Protein AF-A0A2V6JTF8-F1 (afdb_monomer_lite)

Structure (mmCIF, N/CA/C/O backbone):
data_AF-A0A2V6JTF8-F1
#
_entry.id   AF-A0A2V6JTF8-F1
#
loop_
_atom_site.group_PDB
_atom_site.id
_atom_site.type_symbol
_atom_site.label_atom_id
_atom_site.label_alt_id
_atom_site.l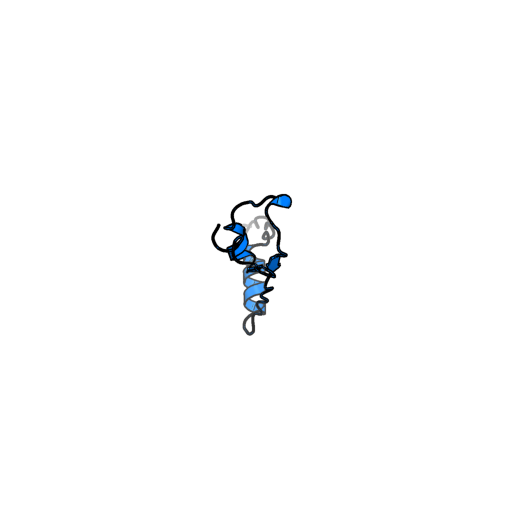abel_comp_id
_atom_site.label_asym_id
_atom_site.label_entity_id
_atom_site.label_seq_id
_atom_site.pdbx_PDB_ins_code
_atom_site.Cartn_x
_atom_site.Cartn_y
_atom_site.Cartn_z
_atom_site.occupancy
_atom_site.B_iso_or_equiv
_atom_site.auth_seq_id
_atom_site.auth_comp_id
_atom_site.auth_asym_id
_atom_site.auth_atom_id
_atom_site.pdbx_PDB_model_num
ATOM 1 N N . ASN A 1 1 ? -11.030 11.668 19.396 1.00 47.06 1 ASN A N 1
ATOM 2 C CA . ASN A 1 1 ? -12.085 11.453 20.420 1.00 47.06 1 ASN A CA 1
ATOM 3 C C . ASN A 1 1 ? -13.523 11.295 19.918 1.00 47.06 1 ASN A C 1
ATOM 5 O O . ASN A 1 1 ? -14.310 10.754 20.680 1.00 47.06 1 ASN A O 1
ATOM 9 N N . ARG A 1 2 ? -13.914 11.719 18.699 1.00 56.53 2 ARG A N 1
ATOM 10 C CA . ARG A 1 2 ? -15.311 11.561 18.222 1.00 56.53 2 ARG A CA 1
ATOM 11 C C . ARG A 1 2 ? -15.692 10.142 17.769 1.00 56.53 2 ARG A C 1
ATOM 13 O O . ARG A 1 2 ? -16.858 9.794 17.890 1.00 56.53 2 ARG A O 1
ATOM 20 N N . CYS A 1 3 ? -14.741 9.350 17.269 1.00 52.06 3 CYS A N 1
ATOM 21 C CA . CYS A 1 3 ? -15.017 8.000 16.760 1.00 52.06 3 CYS A CA 1
ATOM 22 C C . CYS A 1 3 ? -15.140 6.960 17.887 1.00 52.06 3 CYS A C 1
ATOM 24 O O . CYS A 1 3 ? -16.072 6.175 17.888 1.00 52.06 3 CYS A O 1
ATOM 26 N N . ILE A 1 4 ? -14.277 7.023 18.909 1.00 56.31 4 ILE A N 1
ATOM 27 C CA . ILE A 1 4 ? -14.253 6.052 20.026 1.00 56.31 4 ILE A CA 1
ATOM 28 C C . ILE A 1 4 ? -15.548 6.080 20.869 1.00 56.31 4 ILE A C 1
ATOM 30 O O . ILE A 1 4 ? -15.895 5.094 21.502 1.00 56.31 4 ILE A O 1
ATOM 34 N N . ARG A 1 5 ? -16.293 7.195 20.871 1.00 59.91 5 ARG A N 1
ATOM 35 C CA . ARG A 1 5 ? -17.489 7.393 21.716 1.00 59.91 5 ARG A CA 1
ATOM 36 C C . ARG A 1 5 ? -18.822 7.008 21.052 1.00 59.91 5 ARG A C 1
ATOM 38 O O . ARG A 1 5 ? -19.860 7.417 21.555 1.00 59.91 5 ARG A O 1
ATOM 45 N N . ARG A 1 6 ? -18.812 6.345 19.890 1.00 64.56 6 ARG A N 1
ATOM 46 C CA . ARG A 1 6 ? -20.009 6.146 19.046 1.00 64.56 6 ARG A CA 1
ATOM 47 C C . ARG A 1 6 ? -20.437 4.689 18.844 1.00 64.56 6 ARG A C 1
ATOM 49 O O . ARG A 1 6 ? -21.049 4.400 17.826 1.00 64.56 6 ARG A O 1
ATOM 56 N N . ASP A 1 7 ? -20.117 3.791 19.775 1.00 74.12 7 ASP A N 1
ATOM 57 C CA . ASP A 1 7 ? -20.481 2.364 19.678 1.00 74.12 7 ASP A CA 1
ATOM 58 C C . ASP A 1 7 ? -20.135 1.760 18.304 1.00 74.12 7 ASP A C 1
ATOM 60 O O . ASP A 1 7 ? -20.919 1.053 17.674 1.00 74.12 7 ASP A O 1
ATOM 64 N N . LEU A 1 8 ? -18.952 2.109 17.789 1.00 81.50 8 LEU A N 1
ATOM 65 C CA . LEU A 1 8 ? -18.483 1.608 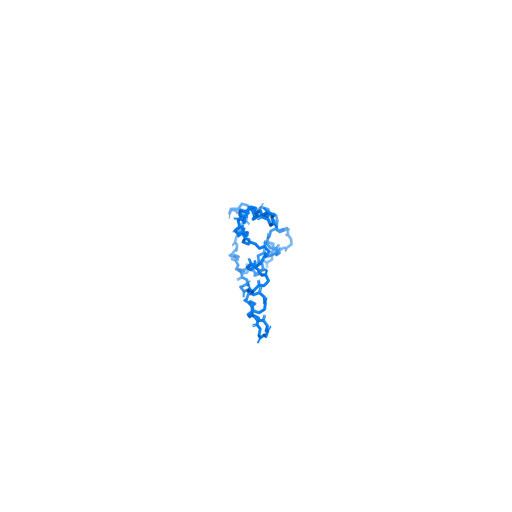16.503 1.00 81.50 8 LEU A CA 1
ATOM 66 C C . LEU A 1 8 ? -18.148 0.121 16.620 1.00 81.50 8 LEU A C 1
ATOM 68 O O . LEU A 1 8 ? -17.534 -0.299 17.594 1.00 81.50 8 LEU A O 1
ATOM 72 N N . ALA A 1 9 ? -18.476 -0.659 15.592 1.00 87.56 9 ALA A N 1
ATOM 73 C CA . ALA A 1 9 ? -18.076 -2.064 15.526 1.00 87.56 9 ALA A CA 1
ATOM 74 C C . ALA A 1 9 ? -16.611 -2.237 15.084 1.00 87.56 9 ALA A C 1
ATOM 76 O O . ALA A 1 9 ? -15.957 -3.199 15.471 1.00 87.56 9 ALA A O 1
ATOM 77 N N . MET A 1 10 ? -16.098 -1.317 14.259 1.00 89.75 10 MET A N 1
ATOM 78 C CA . MET A 1 10 ? -14.749 -1.370 13.689 1.00 89.75 10 MET A CA 1
ATOM 79 C C . MET A 1 10 ? -14.326 -0.007 13.127 1.00 89.75 10 MET A C 1
ATOM 81 O O . MET A 1 10 ? -15.162 0.861 12.861 1.00 89.75 10 MET A O 1
ATOM 85 N N . ILE A 1 11 ? -13.026 0.156 12.891 1.00 89.44 11 ILE A N 1
ATOM 86 C CA . ILE A 1 11 ? -12.449 1.254 12.110 1.00 89.44 11 ILE A CA 1
ATOM 87 C C . ILE A 1 11 ? -11.909 0.665 10.808 1.00 89.44 11 ILE A C 1
ATOM 89 O O . ILE A 1 11 ? -11.127 -0.279 10.835 1.00 89.44 11 ILE A O 1
ATOM 93 N N . VAL A 1 12 ? -12.288 1.240 9.670 1.00 93.00 12 VAL A N 1
ATOM 94 C CA . VAL A 1 12 ? -11.691 0.918 8.367 1.00 93.00 12 VAL A CA 1
ATOM 95 C C . VAL A 1 12 ? -10.919 2.139 7.889 1.00 93.00 12 VAL A C 1
ATOM 97 O O . VAL A 1 12 ? -11.451 3.248 7.884 1.00 93.00 12 VAL A O 1
ATOM 100 N N . THR A 1 13 ? -9.654 1.952 7.524 1.00 92.75 13 THR A N 1
ATOM 101 C CA . THR A 1 13 ? -8.760 3.037 7.101 1.00 92.75 13 THR A CA 1
ATOM 102 C C . THR A 1 13 ? -7.796 2.566 6.013 1.00 92.75 13 THR A C 1
ATOM 104 O O . THR A 1 13 ? -7.729 1.385 5.688 1.00 92.75 13 THR A O 1
ATOM 107 N N . THR A 1 14 ? -7.023 3.487 5.447 1.00 94.94 14 THR A N 1
ATOM 108 C CA . THR A 1 14 ? -5.813 3.170 4.676 1.00 94.94 14 THR A CA 1
ATOM 109 C C . THR A 1 14 ? -4.584 3.237 5.583 1.00 94.94 14 THR A C 1
ATOM 111 O O . THR A 1 14 ? -4.618 3.901 6.625 1.00 94.94 14 THR A O 1
ATOM 114 N N . GLU A 1 15 ? -3.482 2.603 5.179 1.00 93.56 15 GLU A N 1
ATOM 115 C CA . GLU A 1 15 ? -2.186 2.743 5.866 1.00 93.56 15 GLU A CA 1
ATOM 116 C C . GLU A 1 15 ? -1.692 4.199 5.849 1.00 93.56 15 GLU A C 1
ATOM 118 O O . GLU A 1 15 ? -1.171 4.710 6.837 1.00 93.56 15 GLU A O 1
ATOM 123 N N . LYS A 1 16 ? -1.932 4.922 4.748 1.00 93.50 16 LYS A N 1
ATOM 124 C CA . LYS A 1 16 ? -1.574 6.343 4.622 1.00 93.50 16 LYS A CA 1
ATOM 125 C C . LYS A 1 16 ? -2.270 7.214 5.667 1.00 93.50 16 LYS A C 1
ATOM 127 O O . LYS A 1 16 ? -1.673 8.157 6.177 1.00 93.50 16 LYS A O 1
ATOM 132 N N . ASP A 1 17 ? -3.550 6.983 5.930 1.00 92.19 17 ASP A N 1
ATOM 133 C CA . ASP A 1 17 ? -4.282 7.793 6.908 1.00 92.19 17 ASP A CA 1
ATOM 134 C C . ASP A 1 17 ? -4.047 7.317 8.346 1.00 92.19 17 ASP A C 1
ATOM 136 O O . ASP A 1 17 ? -4.112 8.130 9.271 1.00 92.19 17 ASP A O 1
ATOM 140 N N . SER A 1 18 ? -3.681 6.047 8.552 1.00 91.44 18 SER A N 1
ATOM 141 C CA . SER A 1 18 ? -3.412 5.517 9.890 1.00 91.44 18 SER A CA 1
ATOM 142 C C . SER A 1 18 ? -2.144 6.069 10.531 1.00 91.44 18 SER A C 1
ATOM 144 O O . SER A 1 18 ? -2.141 6.279 11.740 1.00 91.44 18 SER A O 1
ATOM 146 N N . VAL A 1 19 ? -1.105 6.414 9.757 1.00 91.88 19 VAL A N 1
ATOM 147 C CA . VAL A 1 19 ? 0.105 7.050 10.323 1.00 91.88 19 VAL A CA 1
ATOM 148 C C . VAL A 1 19 ? -0.176 8.421 10.950 1.00 91.88 19 VAL A C 1
ATOM 150 O O . VAL A 1 19 ? 0.645 8.937 11.705 1.00 91.88 19 VAL A O 1
ATOM 153 N N . ARG A 1 20 ? -1.334 9.023 10.642 1.00 91.00 20 ARG A N 1
ATOM 154 C CA . ARG A 1 20 ? -1.805 10.284 11.233 1.00 91.00 20 ARG A CA 1
ATOM 155 C C . ARG A 1 20 ? -2.738 10.072 12.426 1.00 91.00 20 ARG A C 1
ATOM 157 O O . ARG A 1 20 ? -3.132 11.051 13.060 1.00 91.00 20 ARG A O 1
ATOM 164 N N . MET A 1 21 ? -3.132 8.832 12.722 1.00 87.31 21 MET A N 1
ATOM 165 C CA . MET A 1 21 ? -3.936 8.540 13.901 1.00 87.31 21 MET A CA 1
ATOM 166 C C . MET A 1 21 ? -3.113 8.799 15.168 1.00 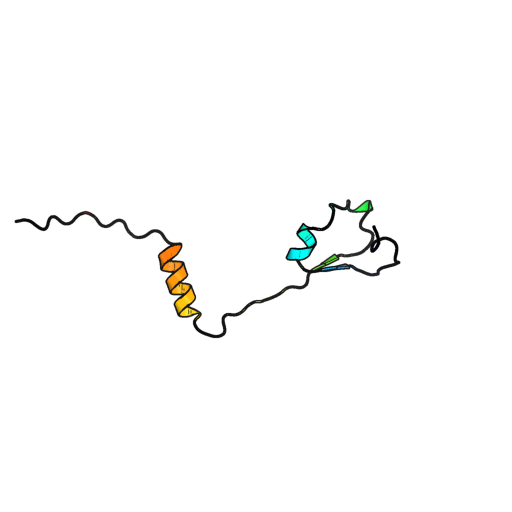87.31 21 MET A C 1
ATOM 168 O O . MET A 1 21 ? -1.903 8.559 15.185 1.00 87.31 21 MET A O 1
ATOM 172 N N . PRO A 1 22 ? -3.745 9.292 16.247 1.00 85.50 22 PRO A N 1
ATOM 173 C CA . PRO A 1 22 ? -3.076 9.362 17.535 1.00 85.50 22 PRO A CA 1
ATOM 174 C C . PRO A 1 22 ? -2.605 7.963 17.937 1.00 85.50 22 PRO A C 1
ATOM 176 O O . PRO A 1 22 ? -3.281 6.973 17.654 1.00 85.50 22 PRO A O 1
ATOM 179 N N . ARG A 1 23 ? -1.461 7.882 18.622 1.00 80.75 23 ARG A N 1
ATOM 180 C CA . ARG A 1 23 ? -1.039 6.628 19.248 1.00 80.75 23 ARG A CA 1
ATOM 181 C C . ARG A 1 23 ? -2.043 6.306 20.348 1.00 80.75 23 ARG A C 1
ATOM 183 O O . ARG A 1 23 ? -2.097 7.017 21.345 1.00 80.75 23 ARG A O 1
ATOM 190 N N . LEU A 1 24 ? -2.858 5.289 20.117 1.00 76.75 24 LEU A N 1
ATOM 191 C CA . LEU A 1 24 ? -3.801 4.762 21.093 1.00 76.75 24 LEU A CA 1
ATOM 192 C C . LEU A 1 24 ? -3.160 3.530 21.720 1.00 76.75 24 LEU A C 1
ATOM 194 O O . LEU A 1 24 ? -2.620 2.685 21.004 1.00 76.75 24 LEU A O 1
ATOM 198 N N . SER A 1 25 ? -3.196 3.436 23.044 1.00 76.25 25 SER A N 1
ATOM 199 C CA . SER A 1 25 ? -2.857 2.188 23.723 1.00 76.25 25 SER A CA 1
ATOM 200 C C . SER A 1 25 ? -3.895 1.110 23.391 1.00 76.25 25 SER A C 1
ATOM 202 O O . SER A 1 25 ? -5.052 1.416 23.091 1.00 76.25 25 SER A O 1
ATOM 204 N N . GLU A 1 26 ? -3.510 -0.164 23.479 1.00 70.31 26 GLU A N 1
ATOM 205 C CA . GLU A 1 26 ? -4.438 -1.287 23.269 1.00 70.31 26 GLU A CA 1
ATOM 206 C C . GLU A 1 26 ? -5.651 -1.218 24.212 1.00 70.31 26 GLU A C 1
ATOM 208 O O . GLU A 1 26 ? -6.762 -1.556 23.822 1.00 70.31 26 GLU A O 1
ATOM 213 N N . ALA A 1 27 ? -5.470 -0.683 25.425 1.00 71.19 27 ALA A N 1
ATOM 214 C CA . ALA A 1 27 ? -6.553 -0.465 26.385 1.00 71.19 27 ALA A CA 1
ATOM 215 C C . ALA A 1 27 ? -7.559 0.624 25.948 1.00 71.19 27 ALA A C 1
ATOM 217 O O . ALA A 1 27 ? -8.732 0.587 26.332 1.00 71.19 27 ALA A O 1
ATOM 218 N N . GLU A 1 28 ? -7.121 1.602 25.151 1.00 74.38 28 GLU A N 1
ATOM 219 C CA . GLU A 1 28 ? -7.974 2.665 24.603 1.00 74.38 28 GLU A CA 1
ATOM 220 C C . GLU A 1 28 ? -8.675 2.237 23.308 1.00 74.38 28 GLU A C 1
ATOM 222 O O . GLU A 1 28 ? -9.760 2.739 22.987 1.00 74.38 28 GLU A O 1
ATOM 227 N N . LEU A 1 29 ? -8.075 1.305 22.566 1.00 79.00 29 LEU A N 1
ATOM 228 C CA . LEU A 1 29 ? -8.602 0.802 21.309 1.00 79.00 29 LEU A CA 1
ATOM 229 C C . LEU A 1 29 ? -9.573 -0.364 21.545 1.00 79.00 29 LEU A C 1
ATOM 231 O O . LEU A 1 29 ? -9.220 -1.534 21.491 1.00 79.00 29 LEU A O 1
ATOM 235 N N . LYS A 1 30 ? -10.844 -0.028 21.764 1.00 81.94 30 LYS A N 1
ATOM 236 C CA . LYS A 1 30 ? -11.906 -1.012 22.048 1.00 81.94 30 LYS A CA 1
ATOM 237 C C . LYS A 1 30 ? -12.510 -1.689 20.812 1.00 81.94 30 LYS A C 1
ATOM 239 O O . LYS A 1 30 ? -13.440 -2.475 20.951 1.00 81.94 30 LYS A O 1
ATOM 244 N N . VAL A 1 31 ? -12.042 -1.342 19.613 1.00 85.88 31 VAL A N 1
ATOM 245 C CA . VAL A 1 31 ? -12.617 -1.792 18.337 1.00 85.88 31 VAL A CA 1
ATOM 246 C C . VAL A 1 31 ? -11.503 -2.214 17.379 1.00 85.88 31 VAL A C 1
ATOM 248 O O . VAL A 1 31 ? -10.453 -1.568 17.363 1.00 85.88 31 VAL A O 1
ATOM 251 N N . PRO A 1 32 ? -11.702 -3.259 16.558 1.00 89.12 32 PRO A N 1
ATOM 252 C CA . PRO A 1 32 ? -10.707 -3.680 15.580 1.00 89.12 32 PRO A CA 1
ATOM 253 C C . PRO A 1 32 ? -10.484 -2.609 14.502 1.00 89.12 32 PRO A C 1
ATOM 255 O O . PRO A 1 32 ? -11.419 -1.916 14.086 1.00 89.12 32 PRO A O 1
ATOM 258 N N . ILE A 1 33 ? -9.241 -2.500 14.024 1.00 89.31 33 ILE A N 1
ATOM 259 C CA . ILE A 1 33 ? -8.860 -1.657 12.883 1.00 89.31 33 ILE A CA 1
ATOM 260 C C . ILE A 1 33 ? -8.545 -2.562 11.694 1.00 89.31 33 ILE A C 1
ATOM 262 O O . ILE A 1 33 ? -7.739 -3.482 11.807 1.00 89.31 33 ILE A O 1
ATOM 266 N N . TYR A 1 34 ? -9.138 -2.257 10.546 1.00 93.75 34 TYR A N 1
ATOM 267 C CA . TYR A 1 34 ? -8.872 -2.922 9.279 1.00 93.75 34 TYR A CA 1
ATOM 268 C C . TYR A 1 34 ? -8.286 -1.942 8.269 1.00 93.75 34 TYR A C 1
ATOM 270 O O . TYR A 1 34 ? -8.664 -0.766 8.220 1.00 93.75 34 TYR A O 1
ATOM 278 N N . PHE A 1 35 ? -7.383 -2.457 7.439 1.00 95.25 35 PHE A N 1
ATOM 279 C CA . PHE A 1 35 ? -6.711 -1.694 6.400 1.00 95.25 35 PHE A CA 1
ATOM 280 C C . PHE A 1 35 ? -7.228 -2.085 5.023 1.00 95.25 35 PHE A C 1
ATOM 282 O O . PHE A 1 35 ? -7.279 -3.264 4.674 1.00 95.25 35 PHE A O 1
ATOM 289 N N . LEU A 1 36 ? -7.584 -1.081 4.229 1.00 95.81 36 LEU A N 1
ATOM 290 C CA . LEU A 1 36 ? -7.854 -1.266 2.812 1.00 95.81 36 LEU A CA 1
ATOM 291 C C . LEU A 1 36 ? -6.528 -1.458 2.078 1.00 95.81 36 LEU A C 1
ATOM 293 O O . LEU A 1 36 ? -5.701 -0.544 2.032 1.00 95.81 36 LEU A O 1
ATOM 297 N N . ARG A 1 37 ? -6.342 -2.644 1.495 1.00 94.25 37 ARG A N 1
ATOM 298 C CA . ARG A 1 37 ? -5.210 -2.941 0.619 1.00 94.25 37 ARG A CA 1
ATOM 299 C C . ARG A 1 37 ? -5.505 -2.409 -0.778 1.00 94.25 37 ARG A C 1
ATOM 301 O O . ARG A 1 37 ? -6.475 -2.821 -1.405 1.00 94.25 37 ARG A O 1
ATOM 308 N N . VAL A 1 38 ? -4.659 -1.497 -1.243 1.00 91.44 38 VAL A N 1
ATOM 309 C CA . VAL A 1 38 ? -4.711 -0.960 -2.605 1.00 91.44 38 VAL A CA 1
ATOM 310 C C . VAL A 1 38 ? -3.571 -1.583 -3.395 1.00 91.44 38 VAL A C 1
ATOM 312 O O . VAL A 1 38 ? -2.413 -1.470 -3.001 1.00 91.44 38 VAL A O 1
ATOM 315 N N . GLU A 1 39 ? -3.904 -2.243 -4.498 1.00 93.25 39 GLU A N 1
ATOM 316 C CA . GLU A 1 39 ? -2.930 -2.722 -5.477 1.00 93.25 39 GLU A CA 1
ATOM 317 C C . GLU A 1 39 ? -2.887 -1.756 -6.660 1.00 93.25 39 GLU A C 1
ATOM 319 O O . GLU A 1 39 ? -3.916 -1.224 -7.079 1.00 93.25 39 GLU A O 1
ATOM 324 N N . ILE A 1 40 ? -1.687 -1.508 -7.178 1.00 92.06 40 ILE A N 1
ATOM 325 C CA . ILE A 1 40 ? -1.472 -0.665 -8.353 1.00 92.06 40 ILE A CA 1
ATOM 326 C C . ILE A 1 40 ? -0.730 -1.509 -9.378 1.00 92.06 40 ILE A C 1
ATOM 328 O O . ILE A 1 40 ? 0.335 -2.048 -9.082 1.00 92.06 40 ILE A O 1
ATOM 332 N N . GLU A 1 41 ? -1.284 -1.583 -10.583 1.00 95.00 41 GLU A N 1
ATOM 333 C CA . GLU A 1 41 ? -0.688 -2.284 -11.713 1.00 95.00 41 GLU A CA 1
ATOM 334 C C . GLU A 1 41 ? -0.419 -1.306 -12.861 1.00 95.00 41 GLU A C 1
ATOM 336 O O . GLU A 1 41 ? -1.251 -0.458 -13.196 1.00 95.00 41 GLU A O 1
ATOM 341 N N . ILE A 1 42 ? 0.765 -1.416 -13.469 1.00 96.25 42 ILE A N 1
ATOM 342 C CA . ILE A 1 42 ? 1.130 -0.632 -14.650 1.00 96.25 42 ILE A CA 1
ATOM 343 C C . ILE A 1 42 ? 0.573 -1.349 -15.880 1.00 96.25 42 ILE A C 1
ATOM 345 O O . ILE A 1 42 ? 1.185 -2.282 -16.390 1.00 96.25 42 ILE A O 1
ATOM 349 N N . LEU A 1 43 ? -0.572 -0.881 -16.380 1.00 96.19 43 LEU A N 1
ATOM 350 C CA . LEU A 1 43 ? -1.260 -1.507 -17.519 1.00 96.19 43 LEU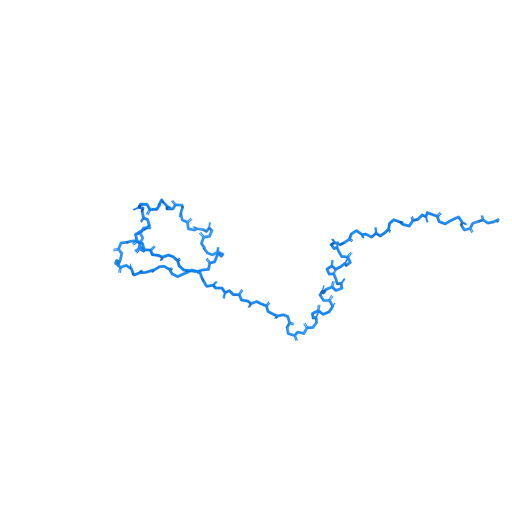 A CA 1
ATOM 351 C C . LEU A 1 43 ? -0.514 -1.354 -18.856 1.00 96.19 43 LEU A C 1
ATOM 353 O O . LEU A 1 43 ? -0.747 -2.116 -19.789 1.00 96.19 43 LEU A O 1
ATOM 357 N N . SER A 1 44 ? 0.359 -0.351 -18.979 1.00 97.38 44 SER A N 1
ATOM 358 C CA . SER A 1 44 ? 1.160 -0.111 -20.183 1.00 97.38 44 SER A CA 1
ATOM 359 C C . SER A 1 44 ? 2.478 0.578 -19.841 1.00 97.38 44 SER A C 1
ATOM 361 O O . SER A 1 44 ? 2.535 1.420 -18.946 1.00 97.38 44 SER A O 1
ATOM 363 N N . GLY A 1 45 ? 3.546 0.220 -20.558 1.00 96.56 45 GLY A N 1
ATOM 364 C CA . GLY A 1 45 ? 4.881 0.793 -20.356 1.00 96.56 45 GLY A CA 1
ATOM 365 C C . GLY A 1 45 ? 5.670 0.200 -19.183 1.00 96.56 45 GLY A C 1
ATOM 366 O O . GLY A 1 45 ? 6.700 0.762 -18.812 1.00 96.56 45 GLY A O 1
ATOM 367 N N . HIS A 1 46 ? 5.239 -0.935 -18.621 1.00 97.12 46 HIS A N 1
ATOM 368 C CA . HIS A 1 46 ? 5.925 -1.596 -17.504 1.00 97.12 46 HIS A CA 1
ATOM 369 C C . HIS A 1 46 ? 7.405 -1.897 -17.809 1.00 97.12 46 HIS A C 1
ATOM 371 O O . HIS A 1 46 ? 8.279 -1.572 -17.013 1.00 97.12 46 HIS A O 1
ATOM 377 N N . GLU A 1 47 ? 7.724 -2.397 -19.006 1.00 97.00 47 GLU A N 1
ATOM 378 C CA . GLU A 1 47 ? 9.117 -2.659 -19.406 1.00 97.00 47 GLU A CA 1
ATOM 379 C C . GLU A 1 47 ? 9.980 -1.390 -19.440 1.00 97.00 47 GLU A C 1
ATOM 381 O O . GLU A 1 47 ? 11.155 -1.398 -19.065 1.00 97.00 47 GLU A O 1
ATOM 386 N N . SER A 1 48 ? 9.392 -0.271 -19.875 1.00 97.31 48 SER A N 1
ATOM 387 C CA . SER A 1 48 ? 10.084 1.020 -19.907 1.00 97.31 48 SER A CA 1
ATOM 388 C C . SER A 1 48 ? 10.340 1.542 -18.495 1.00 97.31 48 SER A C 1
ATOM 390 O O . SER A 1 48 ? 11.429 2.048 -18.218 1.00 97.31 48 SER A O 1
ATOM 392 N N . TRP A 1 49 ? 9.371 1.370 -17.590 1.00 95.88 49 TRP A N 1
ATOM 393 C CA . TRP A 1 49 ? 9.542 1.649 -16.167 1.00 95.88 49 TRP A CA 1
ATOM 394 C C . TRP A 1 49 ? 10.701 0.836 -15.573 1.00 95.88 49 TRP A C 1
ATOM 396 O O . TRP A 1 49 ? 11.629 1.422 -15.013 1.00 95.88 49 TRP A O 1
ATOM 406 N N . GLU A 1 50 ? 10.720 -0.482 -15.784 1.00 95.38 50 GLU A N 1
ATOM 407 C CA . GLU A 1 50 ? 11.787 -1.365 -15.293 1.00 95.38 50 GLU A CA 1
ATOM 408 C C . GLU A 1 50 ? 13.169 -0.978 -15.839 1.00 95.38 50 GLU A C 1
ATOM 410 O O . GLU A 1 50 ? 14.161 -0.928 -15.103 1.00 95.38 50 GLU A O 1
ATOM 415 N N . HIS A 1 51 ? 13.256 -0.627 -17.125 1.00 95.44 51 HIS A N 1
ATOM 416 C CA . HIS A 1 51 ? 14.508 -0.172 -17.722 1.00 95.44 51 HIS A CA 1
ATOM 417 C C . HIS A 1 51 ? 15.007 1.141 -17.097 1.00 95.44 51 HIS A C 1
ATOM 419 O O . HIS A 1 51 ? 16.204 1.274 -16.813 1.00 95.44 51 HIS A O 1
ATOM 425 N N . CYS A 1 52 ? 14.106 2.094 -16.841 1.00 95.44 52 CYS A N 1
ATOM 426 C CA . CYS A 1 52 ? 14.427 3.337 -16.139 1.00 95.44 52 CYS A CA 1
ATOM 427 C C . CYS A 1 52 ? 14.923 3.063 -14.714 1.00 95.44 52 CYS A C 1
ATOM 429 O O . CYS A 1 52 ? 15.993 3.553 -14.340 1.00 95.44 52 CYS A O 1
ATOM 431 N N . VAL A 1 53 ? 14.216 2.221 -13.953 1.00 95.19 53 VAL A N 1
ATOM 432 C CA . VAL A 1 53 ? 14.619 1.818 -12.596 1.00 95.19 53 VAL A CA 1
ATOM 433 C C . VAL A 1 53 ? 16.008 1.179 -12.610 1.00 95.19 53 VAL A C 1
ATOM 435 O O . VAL A 1 53 ? 16.871 1.562 -11.817 1.00 95.19 53 VAL A O 1
ATOM 438 N N . LYS A 1 54 ? 16.281 0.267 -13.552 1.00 93.38 54 LYS A N 1
ATOM 439 C CA . LYS A 1 54 ? 17.592 -0.384 -13.689 1.00 93.38 54 LYS A CA 1
ATOM 440 C C . LYS A 1 54 ? 18.716 0.615 -13.965 1.00 93.38 54 LYS A C 1
ATOM 442 O O . LYS A 1 54 ? 19.811 0.442 -13.442 1.00 93.38 54 LYS A O 1
ATOM 447 N N . ARG A 1 55 ? 18.473 1.653 -14.768 1.00 91.88 55 ARG A N 1
ATOM 448 C CA . ARG A 1 55 ? 19.487 2.674 -15.087 1.00 91.88 55 ARG A CA 1
ATOM 449 C C . ARG A 1 55 ? 19.792 3.611 -13.921 1.00 91.88 55 ARG A C 1
ATOM 451 O O . AR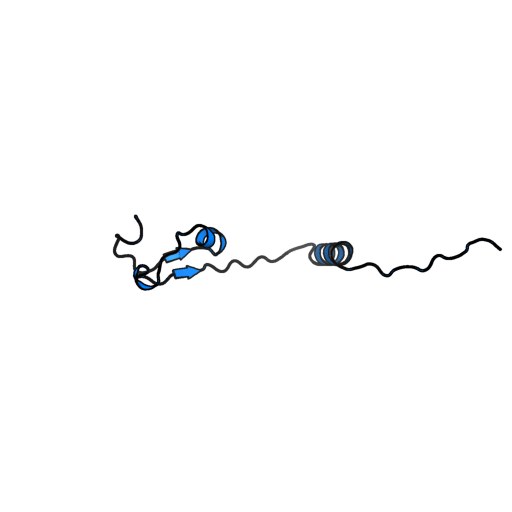G A 1 55 ? 20.933 4.052 -13.809 1.00 91.88 55 ARG A O 1
ATOM 458 N N . ILE A 1 56 ? 18.783 3.950 -13.119 1.00 94.06 56 ILE A N 1
ATOM 459 C CA . ILE A 1 56 ? 18.892 4.950 -12.046 1.00 94.06 56 ILE A CA 1
ATOM 460 C C . ILE A 1 56 ? 19.359 4.301 -10.741 1.00 94.06 56 ILE A C 1
ATOM 462 O O . ILE A 1 56 ? 20.257 4.814 -10.080 1.00 94.06 56 ILE A O 1
ATOM 466 N N . CYS A 1 57 ? 18.766 3.164 -10.377 1.00 95.69 57 CYS A N 1
ATOM 467 C CA . CYS A 1 57 ? 18.915 2.578 -9.046 1.00 95.69 57 CYS A CA 1
ATOM 468 C C . CYS A 1 57 ? 19.959 1.453 -8.975 1.00 95.69 57 CYS A C 1
ATOM 470 O O . CYS A 1 57 ? 20.146 0.873 -7.904 1.00 95.69 57 CYS A O 1
ATOM 472 N N . LYS A 1 58 ? 20.620 1.095 -10.087 1.00 87.31 58 LYS A N 1
ATOM 473 C CA . LYS A 1 58 ? 21.703 0.100 -10.087 1.00 87.31 58 LYS A CA 1
ATOM 474 C C . LYS A 1 58 ? 23.050 0.764 -10.375 1.00 87.31 58 LYS A C 1
ATOM 476 O O . LYS A 1 58 ? 23.128 1.611 -11.267 1.00 87.31 58 LYS A O 1
ATOM 481 N N . PRO A 1 59 ? 24.117 0.375 -9.654 1.00 83.62 59 PRO A N 1
ATOM 482 C CA . PRO A 1 59 ? 25.452 0.877 -9.933 1.00 83.62 59 PRO A CA 1
ATOM 483 C C . PRO A 1 59 ? 25.860 0.501 -11.358 1.00 83.62 59 PRO A C 1
ATOM 485 O O . PRO A 1 59 ? 25.635 -0.624 -11.813 1.00 83.62 59 PRO A O 1
ATOM 488 N N . LYS A 1 60 ? 26.459 1.458 -12.068 1.00 81.06 60 LYS A N 1
ATOM 489 C CA . LYS A 1 60 ? 27.057 1.195 -13.376 1.00 81.06 60 LYS A CA 1
ATOM 490 C C . LYS A 1 60 ? 28.409 0.507 -13.177 1.00 81.06 60 LYS A C 1
ATOM 492 O O . LYS A 1 60 ? 29.112 0.848 -12.224 1.00 81.06 60 LYS A O 1
ATOM 497 N N . PRO A 1 61 ? 28.793 -0.429 -14.060 1.00 82.81 61 PRO A N 1
ATOM 498 C CA . PRO A 1 61 ? 30.139 -0.974 -14.033 1.00 82.81 61 PRO A CA 1
ATOM 499 C C . PRO A 1 61 ? 31.143 0.167 -14.209 1.00 82.81 61 PRO A C 1
ATOM 501 O O . PRO A 1 61 ? 30.979 1.025 -15.080 1.00 82.81 61 PRO A O 1
ATOM 504 N N . MET A 1 62 ? 32.168 0.187 -13.360 1.00 82.00 62 MET A N 1
ATOM 505 C CA . MET A 1 62 ? 33.299 1.084 -13.549 1.00 82.00 62 MET A CA 1
ATOM 506 C C . MET A 1 62 ? 34.075 0.615 -14.777 1.00 82.00 62 MET A C 1
ATOM 508 O O . MET A 1 62 ? 34.578 -0.506 -14.799 1.00 82.00 62 MET A O 1
ATOM 512 N N . LEU A 1 63 ? 34.152 1.463 -15.798 1.00 82.56 63 LEU A N 1
ATOM 513 C CA . LEU A 1 63 ? 34.991 1.208 -16.963 1.00 82.56 63 LEU A CA 1
ATOM 514 C C . LEU A 1 63 ? 36.428 1.620 -16.628 1.00 82.56 63 LEU A C 1
ATOM 516 O O . LEU A 1 63 ? 36.655 2.712 -16.102 1.00 82.56 63 LEU A O 1
ATOM 520 N N . SER A 1 64 ? 37.398 0.753 -16.922 1.00 84.25 64 SER A N 1
ATOM 521 C CA . SER A 1 64 ? 38.812 1.128 -16.879 1.00 84.25 64 SER A CA 1
ATOM 522 C C . SER A 1 64 ? 39.107 2.133 -17.998 1.00 84.25 64 SER A C 1
ATOM 524 O O . SER A 1 64 ? 38.621 1.928 -19.111 1.00 84.25 64 SER A O 1
ATOM 526 N N . PRO A 1 65 ? 39.903 3.189 -17.758 1.00 84.19 65 PRO A N 1
ATOM 527 C CA . PRO A 1 65 ? 40.297 4.113 -18.816 1.00 84.19 65 PRO A CA 1
ATOM 528 C C . PRO A 1 65 ? 41.044 3.380 -19.938 1.00 84.19 65 PRO A C 1
ATOM 530 O O . PRO A 1 65 ? 42.071 2.748 -19.686 1.00 84.19 65 PRO A O 1
ATOM 533 N N . GLU A 1 66 ? 40.562 3.488 -21.174 1.00 82.38 66 GLU A N 1
ATOM 534 C CA . GLU A 1 66 ? 41.298 3.042 -22.359 1.00 82.38 66 GLU A CA 1
ATOM 535 C C . GLU A 1 66 ? 42.252 4.157 -22.811 1.00 82.38 66 GLU A C 1
ATOM 537 O O . GLU A 1 66 ? 41.864 5.321 -22.947 1.00 82.38 66 GLU A O 1
ATOM 542 N N . ARG A 1 67 ? 43.534 3.825 -23.011 1.00 80.81 67 ARG A N 1
ATOM 543 C CA . ARG A 1 67 ? 44.509 4.759 -23.589 1.00 80.81 67 ARG A CA 1
ATOM 544 C C . ARG A 1 67 ? 44.350 4.735 -25.107 1.00 80.81 67 ARG A C 1
ATOM 546 O O . ARG A 1 67 ? 44.771 3.783 -25.749 1.00 80.81 67 ARG A O 1
ATOM 553 N N . PHE A 1 68 ? 43.776 5.796 -25.668 1.00 77.06 68 PHE A N 1
ATOM 554 C CA . PHE A 1 68 ? 43.559 5.951 -27.113 1.00 77.06 68 PHE A CA 1
ATOM 555 C C . PHE A 1 68 ? 44.753 6.554 -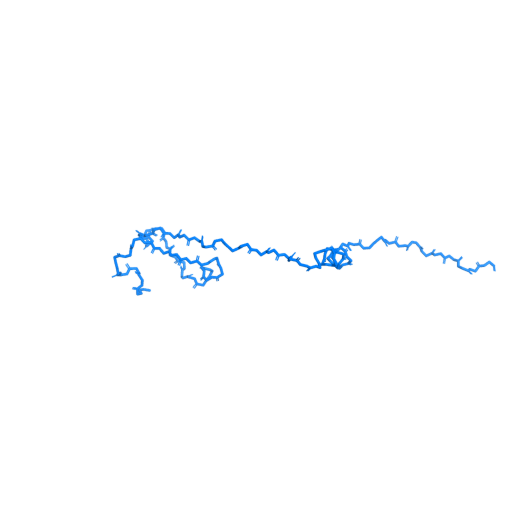27.874 1.00 77.06 68 PHE A C 1
ATOM 557 O O . PHE A 1 68 ? 44.582 7.048 -28.985 1.00 77.06 68 PHE A O 1
ATOM 564 N N . PHE A 1 69 ? 45.961 6.523 -27.307 1.00 75.00 69 PHE A N 1
ATOM 565 C CA . PHE A 1 69 ? 47.157 7.059 -27.960 1.00 75.00 69 PHE A CA 1
ATOM 566 C C . PHE A 1 69 ? 48.234 5.976 -28.072 1.00 75.00 69 PHE A C 1
ATOM 568 O O . PHE A 1 69 ? 48.666 5.435 -27.050 1.00 75.00 69 PHE A O 1
ATOM 575 N N . ALA A 1 70 ? 48.613 5.680 -29.319 1.00 62.25 70 ALA A N 1
ATOM 576 C CA . ALA A 1 70 ? 49.798 4.927 -29.725 1.00 62.25 70 ALA A CA 1
ATOM 577 C C . ALA A 1 70 ? 50.844 5.901 -30.280 1.00 62.25 70 ALA A C 1
ATOM 579 O O . ALA A 1 70 ? 50.419 6.896 -30.914 1.00 62.25 70 ALA A O 1
#

pLDDT: mean 85.24, std 11.91, range [47.06, 97.38]

Foldseek 3Di:
DVPLPPPDQAAEEAPVVVVVDPDDDPVSCPHYYHHDDDDDDDPPCVVVVVVVCCVPVPDDDDDDDDDPDD

Secondary structure (DSSP, 8-state):
-TTTTS--S-EEE-HHHHTTS----TTT--S-EEE--------S-HHHHHHHHHHHHSPPPPPPPP----

Sequence (70 aa):
NRCIRRDLAMIVTTEKDSVRMPRLSEAELKVPIYFLRVEIEILSGHESWEHCVKRICKPKPMLSPERFFA

Radius of gyration: 25.13 Å; chains: 1; bounding box: 70×15×56 Å